Protein AF-A0A6P0TY23-F1 (afdb_monomer)

Sequence (122 aa):
CAPLYVIYRDTEAQLDKACALMCRSFGTASVIRETNIAWRLWGINNRNLADFSVDLQTTCKLMEARRKELEKLGILVVSESGIHGYQDVNVVKNAGVDAVLIGESLMKKADPGEALLKLFSE

Solvent-accessible surface area (backbone atoms only — not comparable to full-atom values): 7482 Å² total; per-residue (Å²): 134,83,87,87,82,90,83,86,56,99,43,69,74,56,38,52,55,51,52,53,48,50,29,68,77,64,76,70,65,79,87,83,87,74,83,88,75,80,74,43,64,45,78,41,66,19,47,43,87,89,78,67,50,66,42,66,61,54,50,39,55,49,30,74,75,41,43,70,62,35,55,75,65,62,39,47,32,31,42,26,58,80,57,76,42,34,69,46,47,50,55,48,45,73,44,64,43,77,45,74,54,77,55,71,64,38,72,74,41,97,51,42,68,62,50,52,52,45,40,77,47,135

Foldseek 3Di:
DDDDDDDDDPDPVVVVVVQVVVCVVRVDDDDDDDDPPPQLEAEQEQADPVPRDGDLVSLLVCLVVCVVVSVVVVHQYEYEPDQQFLVSVVSNVVSPHPYYDDDPNLVPDPHSVVSVVRNVDD

Mean predicted aligned error: 11.02 Å

Nearest PDB structures (foldseek):
  7u5y-assembly1_F  TM=8.001E-01  e=1.166E-02  Pseudomonas aeruginosa PAO1
  5csr-assembly1_A  TM=5.494E-01  e=2.967E-03  Thermoplasma acidophilum DSM 1728
  2h6r-assembly1_C  TM=4.815E-01  e=1.546E-03  Methanocaldococcus jannaschii DSM 2661
  2h6r-assembly2_E  TM=4.679E-01  e=1.357E-03  Methanocaldococcus jannaschii DSM 2661
  3inp-assembly1_A  TM=6.353E-01  e=1.965E-02  Francisella tularensis subsp. tularensis

pLDDT: mean 79.56, std 14.79, range [45.22, 96.25]

Structure (mmCIF, N/CA/C/O backbone):
data_AF-A0A6P0TY23-F1
#
_entry.id   AF-A0A6P0TY23-F1
#
loop_
_atom_site.group_PDB
_atom_site.id
_atom_site.type_symbol
_atom_site.label_atom_id
_atom_site.label_alt_id
_atom_site.label_comp_id
_atom_site.label_asym_id
_atom_site.label_entity_id
_atom_site.label_seq_id
_atom_site.pdbx_PDB_ins_code
_atom_site.Cartn_x
_atom_site.Cartn_y
_atom_site.Cartn_z
_atom_site.occupancy
_atom_site.B_iso_or_equiv
_atom_site.auth_seq_id
_atom_site.auth_comp_id
_atom_site.auth_asym_id
_atom_site.auth_atom_id
_atom_site.pdbx_PDB_model_num
ATOM 1 N N . CYS A 1 1 ? 5.540 9.529 -16.065 1.00 46.03 1 CYS A N 1
ATOM 2 C CA . CYS A 1 1 ? 4.600 9.561 -14.926 1.00 46.03 1 CYS A CA 1
ATOM 3 C C . CYS A 1 1 ? 4.792 10.852 -14.153 1.00 46.03 1 CYS A C 1
ATOM 5 O O . CYS A 1 1 ? 5.889 11.065 -13.655 1.00 46.03 1 CYS A O 1
ATOM 7 N N . ALA A 1 2 ? 3.781 11.720 -14.092 1.00 45.22 2 ALA A N 1
ATOM 8 C CA . ALA A 1 2 ? 3.833 12.890 -13.221 1.00 45.22 2 ALA A CA 1
ATOM 9 C C . ALA A 1 2 ? 3.542 12.454 -11.769 1.00 45.22 2 ALA A C 1
ATOM 11 O O . ALA A 1 2 ? 2.617 11.664 -11.568 1.00 45.22 2 ALA A O 1
ATOM 12 N N . PRO A 1 3 ? 4.321 12.903 -10.772 1.00 46.91 3 PRO A N 1
ATOM 13 C CA . PRO A 1 3 ? 4.029 12.641 -9.365 1.00 46.91 3 PRO A CA 1
ATOM 14 C C . PRO A 1 3 ? 2.699 13.292 -8.953 1.00 46.91 3 PRO A C 1
ATOM 16 O O . PRO A 1 3 ? 2.448 14.458 -9.262 1.00 46.91 3 PRO A O 1
ATOM 19 N N . LEU A 1 4 ? 1.846 12.532 -8.258 1.00 47.38 4 LEU A N 1
ATOM 20 C CA . LEU A 1 4 ? 0.604 13.033 -7.667 1.00 47.38 4 LEU A CA 1
ATOM 21 C C . LEU A 1 4 ? 0.905 13.580 -6.268 1.00 47.38 4 LEU A C 1
ATOM 23 O O . LEU A 1 4 ? 1.466 12.872 -5.435 1.00 47.38 4 LEU A O 1
ATOM 27 N N . TYR A 1 5 ? 0.520 14.828 -6.005 1.00 52.91 5 TYR A N 1
ATOM 28 C CA . TYR A 1 5 ? 0.705 15.473 -4.705 1.00 52.91 5 TYR A CA 1
ATOM 29 C C . TYR A 1 5 ? -0.644 15.775 -4.064 1.00 52.91 5 TYR A C 1
ATOM 31 O O . TYR A 1 5 ? -1.483 16.446 -4.664 1.00 52.91 5 TYR A O 1
ATOM 39 N N . VAL A 1 6 ? -0.828 15.324 -2.824 1.00 55.81 6 VAL A N 1
ATOM 40 C CA . VAL A 1 6 ? -1.994 15.665 -2.002 1.00 55.81 6 VAL A CA 1
ATOM 41 C C . VAL A 1 6 ? -1.625 16.846 -1.106 1.00 55.81 6 VAL A C 1
ATOM 43 O O . VAL A 1 6 ? -0.637 16.794 -0.376 1.00 55.81 6 VAL A O 1
ATOM 46 N N . ILE A 1 7 ? -2.399 17.931 -1.174 1.00 59.12 7 ILE A N 1
ATOM 47 C CA . ILE A 1 7 ? -2.138 19.172 -0.436 1.00 59.12 7 ILE A CA 1
ATOM 48 C C . ILE A 1 7 ? -3.367 19.503 0.407 1.00 59.12 7 ILE A C 1
ATOM 50 O O . ILE A 1 7 ? -4.433 19.771 -0.136 1.00 59.12 7 ILE A O 1
ATOM 54 N N . TYR A 1 8 ? -3.206 19.519 1.729 1.00 56.91 8 TYR A N 1
ATOM 55 C CA . TYR A 1 8 ? -4.240 19.952 2.671 1.00 56.91 8 TYR A CA 1
ATOM 56 C C . TYR A 1 8 ? -3.919 21.347 3.220 1.00 56.91 8 TYR A C 1
ATOM 58 O O . TYR A 1 8 ? -2.776 21.603 3.615 1.00 56.91 8 TYR A O 1
ATOM 66 N N . ARG A 1 9 ? -4.902 22.252 3.257 1.00 73.62 9 ARG A N 1
ATOM 67 C CA . ARG A 1 9 ? -4.794 23.590 3.862 1.00 73.62 9 ARG A CA 1
ATOM 68 C C . ARG A 1 9 ? -6.122 23.991 4.494 1.00 73.62 9 ARG A C 1
ATOM 70 O O . ARG A 1 9 ? -7.173 23.654 3.963 1.00 73.62 9 ARG A O 1
ATOM 77 N N . ASP A 1 10 ? -6.045 24.748 5.585 1.00 65.25 10 ASP A N 1
ATOM 78 C CA . ASP A 1 10 ? -7.215 25.113 6.395 1.00 65.25 10 ASP A CA 1
ATOM 79 C C . ASP A 1 10 ? -8.106 26.170 5.731 1.00 65.25 10 ASP A C 1
ATOM 81 O O . ASP A 1 10 ? -9.280 26.302 6.066 1.00 65.25 10 ASP A O 1
ATOM 85 N N . THR A 1 11 ? -7.561 26.930 4.780 1.00 76.06 11 THR A N 1
ATOM 86 C CA . THR A 1 11 ? -8.313 27.928 4.012 1.00 76.06 11 THR A CA 1
ATOM 87 C C . THR A 1 11 ? -8.075 27.766 2.518 1.00 76.06 11 THR A C 1
ATOM 89 O O . THR A 1 11 ? -6.984 27.386 2.082 1.00 76.06 11 THR A O 1
ATOM 92 N N . GLU A 1 12 ? -9.078 28.128 1.720 1.00 72.69 12 GLU A N 1
ATOM 93 C CA . GLU A 1 12 ? -8.998 28.102 0.258 1.00 72.69 12 GLU A CA 1
ATOM 94 C C . GLU A 1 12 ? -7.828 28.957 -0.254 1.00 72.69 12 GLU A C 1
ATOM 96 O O . GLU A 1 12 ? -6.993 28.484 -1.015 1.00 72.69 12 GLU A O 1
ATOM 101 N N . ALA A 1 13 ? -7.642 30.166 0.286 1.00 79.00 13 ALA A N 1
ATOM 102 C CA . ALA A 1 13 ? -6.525 31.038 -0.083 1.00 79.00 13 ALA A CA 1
ATOM 103 C C . ALA A 1 13 ? -5.136 30.399 0.143 1.00 79.00 13 ALA A C 1
ATOM 105 O O . ALA A 1 13 ? -4.196 30.629 -0.625 1.00 79.00 13 ALA A O 1
ATOM 106 N N . GLN A 1 14 ? -4.982 29.588 1.194 1.00 73.12 14 GLN A N 1
ATOM 107 C CA . GLN A 1 14 ? -3.739 28.861 1.455 1.00 73.12 14 GLN A CA 1
ATOM 108 C C . GLN A 1 14 ? -3.557 27.672 0.506 1.00 73.12 14 GLN A C 1
ATOM 110 O O . GLN A 1 14 ? -2.425 27.414 0.080 1.00 73.12 14 GLN A O 1
ATOM 115 N N . LEU A 1 15 ? -4.641 26.958 0.178 1.00 75.44 15 LEU A N 1
ATOM 116 C CA . LEU A 1 15 ? -4.627 25.861 -0.792 1.00 75.44 15 LEU A CA 1
ATOM 117 C C . LEU A 1 15 ? -4.201 26.374 -2.169 1.00 75.44 15 LEU A C 1
ATOM 119 O O . LEU A 1 15 ? -3.273 25.838 -2.770 1.00 75.44 15 LEU A O 1
ATOM 123 N N . ASP A 1 16 ? -4.785 27.485 -2.603 1.00 76.69 16 ASP A N 1
ATOM 124 C CA . ASP A 1 16 ? -4.524 28.137 -3.886 1.00 76.69 16 ASP A CA 1
ATOM 125 C C . ASP A 1 16 ? -3.062 28.520 -4.043 1.00 76.69 16 ASP A C 1
ATOM 127 O O . ASP A 1 16 ? -2.429 28.235 -5.062 1.00 76.69 16 ASP A O 1
ATOM 131 N N . LYS A 1 17 ? -2.497 29.117 -2.993 1.00 80.12 17 LYS A N 1
ATOM 132 C CA . LYS A 1 17 ? -1.090 29.506 -2.968 1.00 80.12 17 LYS A CA 1
ATOM 133 C C . LYS A 1 17 ? -0.167 28.288 -3.061 1.00 80.12 17 LYS A C 1
ATOM 135 O O . LYS A 1 17 ? 0.835 28.340 -3.773 1.00 80.12 17 LYS A O 1
ATOM 140 N N . ALA A 1 18 ? -0.503 27.197 -2.374 1.00 73.38 18 ALA A N 1
ATOM 141 C CA . ALA A 1 18 ? 0.274 25.961 -2.403 1.00 73.38 18 ALA A CA 1
ATOM 142 C C . ALA A 1 18 ? 0.186 25.257 -3.769 1.00 73.38 18 ALA A C 1
ATOM 144 O O . ALA A 1 18 ? 1.214 24.891 -4.337 1.00 73.38 18 ALA A O 1
ATOM 145 N N . CYS A 1 19 ? -1.014 25.140 -4.341 1.00 73.19 19 CYS A N 1
ATOM 146 C CA . CYS A 1 19 ? -1.231 24.595 -5.679 1.00 73.19 19 CYS A CA 1
ATOM 147 C C . CYS A 1 19 ? -0.503 25.415 -6.754 1.00 73.19 19 CYS A C 1
ATOM 149 O O . CYS A 1 19 ? 0.168 24.844 -7.613 1.00 73.19 19 CYS A O 1
ATOM 151 N N . ALA A 1 20 ? -0.569 26.749 -6.683 1.00 77.62 20 ALA A N 1
ATOM 152 C CA . ALA A 1 20 ? 0.119 27.634 -7.618 1.00 77.62 20 ALA A CA 1
ATOM 153 C C . ALA A 1 20 ? 1.647 27.513 -7.524 1.00 77.62 20 ALA A C 1
ATOM 155 O O . ALA A 1 20 ? 2.324 27.544 -8.552 1.00 77.62 20 ALA A O 1
ATOM 156 N N . LEU A 1 21 ? 2.194 27.357 -6.314 1.00 76.94 21 LEU A N 1
ATOM 157 C CA . LEU A 1 21 ? 3.622 27.112 -6.120 1.00 76.94 21 LEU A CA 1
ATOM 158 C C . LEU A 1 21 ? 4.039 25.783 -6.764 1.00 76.94 21 LEU A C 1
ATOM 160 O O . LEU A 1 21 ? 4.984 25.758 -7.544 1.00 76.94 21 LEU A O 1
ATOM 164 N N . MET A 1 22 ? 3.283 24.711 -6.520 1.00 68.75 22 MET A N 1
ATOM 165 C CA . MET A 1 22 ? 3.547 23.389 -7.098 1.00 68.75 22 MET A CA 1
ATOM 166 C C . MET A 1 22 ? 3.472 23.399 -8.629 1.00 68.75 22 MET A C 1
ATOM 168 O O . MET A 1 22 ? 4.357 22.865 -9.294 1.00 68.75 22 MET A O 1
ATOM 172 N N . CYS A 1 23 ? 2.472 24.067 -9.212 1.00 68.62 23 CYS A N 1
ATOM 173 C CA . CYS A 1 23 ? 2.369 24.203 -10.667 1.00 68.62 23 CYS A CA 1
ATOM 174 C C . CYS A 1 23 ? 3.595 24.911 -11.263 1.00 68.62 23 CYS A C 1
ATOM 176 O O . CYS A 1 23 ? 4.108 24.476 -12.290 1.00 68.62 23 CYS A O 1
ATOM 178 N N . ARG A 1 24 ? 4.105 25.963 -10.605 1.00 75.56 24 ARG A N 1
ATOM 179 C CA . ARG A 1 24 ? 5.313 26.680 -11.055 1.00 75.56 24 ARG A CA 1
ATOM 180 C C . ARG A 1 24 ? 6.584 25.854 -10.891 1.00 75.56 24 ARG A C 1
ATOM 182 O O . ARG A 1 24 ? 7.451 25.918 -11.752 1.00 75.56 24 ARG A O 1
ATOM 189 N N . SER A 1 25 ? 6.697 25.096 -9.804 1.00 70.75 25 SER A N 1
ATOM 190 C CA . SER A 1 25 ? 7.879 24.279 -9.520 1.00 70.75 25 SER A CA 1
ATOM 191 C C . SER A 1 25 ? 7.996 23.054 -10.429 1.00 70.75 25 SER A C 1
ATOM 193 O O . SER A 1 25 ? 9.112 22.631 -10.713 1.00 70.75 25 SER A O 1
ATOM 195 N N . PHE A 1 26 ? 6.872 22.496 -10.895 1.00 65.56 26 PHE A N 1
ATOM 196 C CA . PHE A 1 26 ? 6.853 21.221 -11.629 1.00 65.56 26 PHE A CA 1
ATOM 197 C C . PHE A 1 26 ? 6.293 21.309 -13.061 1.00 65.56 26 PHE A C 1
ATOM 199 O O . PHE A 1 26 ? 6.274 20.307 -13.775 1.00 65.56 26 PHE A O 1
ATOM 206 N N . GLY A 1 27 ? 5.829 22.484 -13.501 1.00 56.03 27 GLY A N 1
ATOM 207 C CA . GLY A 1 27 ? 5.480 22.813 -14.893 1.00 56.03 27 GLY A CA 1
ATOM 208 C C . GLY A 1 27 ? 4.277 22.085 -15.514 1.00 56.03 27 GLY A C 1
ATOM 209 O O . GLY A 1 27 ? 3.804 22.509 -16.562 1.00 56.03 27 GLY A O 1
ATOM 210 N N . THR A 1 28 ? 3.769 21.007 -14.904 1.00 54.78 28 THR A N 1
ATOM 211 C CA . THR A 1 28 ? 2.754 20.106 -15.500 1.00 54.78 28 THR A CA 1
ATOM 212 C C . THR A 1 28 ? 1.670 19.642 -14.521 1.00 54.78 28 THR A C 1
ATOM 214 O O . THR A 1 28 ? 0.902 18.727 -14.820 1.00 54.78 28 THR A O 1
ATOM 217 N N . ALA A 1 29 ? 1.570 20.256 -13.340 1.00 49.91 29 ALA A N 1
ATOM 218 C CA . ALA A 1 29 ? 0.566 19.856 -12.360 1.00 49.91 29 ALA A CA 1
ATOM 219 C C . ALA A 1 29 ? -0.844 20.282 -12.808 1.00 49.91 29 ALA A C 1
ATOM 221 O O . ALA A 1 29 ? -1.103 21.462 -13.037 1.00 49.91 29 ALA A O 1
ATOM 222 N N . SER A 1 30 ? -1.762 19.318 -12.901 1.00 50.97 30 SER A N 1
ATOM 223 C CA . SER A 1 30 ? -3.201 19.579 -13.018 1.00 50.97 30 SER A CA 1
ATOM 224 C C . SER A 1 30 ? -3.816 19.542 -11.623 1.00 50.97 30 SER A C 1
ATOM 226 O O . SER A 1 30 ? -3.619 18.577 -10.886 1.00 50.97 30 SER A O 1
ATOM 228 N N . VAL A 1 31 ? -4.523 20.605 -11.240 1.00 54.53 31 VAL A N 1
ATOM 229 C CA . VAL A 1 31 ? -5.149 20.725 -9.918 1.00 54.53 31 VAL A CA 1
ATOM 230 C C . VAL A 1 31 ? -6.616 20.341 -10.042 1.00 54.53 31 VAL A C 1
ATOM 232 O O . VAL A 1 31 ? -7.372 21.019 -10.730 1.00 54.53 31 VAL A O 1
ATOM 235 N N . ILE A 1 32 ? -7.016 19.277 -9.351 1.00 54.03 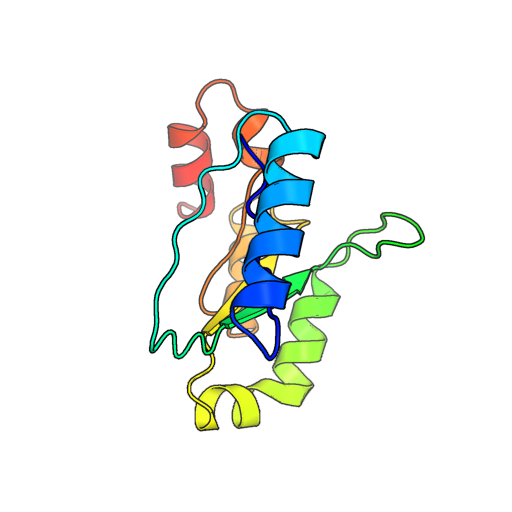32 ILE A N 1
ATOM 236 C CA . ILE A 1 32 ? -8.423 18.915 -9.172 1.00 54.03 32 ILE A CA 1
ATOM 237 C C . ILE A 1 32 ? -8.804 19.348 -7.757 1.00 54.03 32 ILE A C 1
ATOM 239 O O . ILE A 1 32 ? -8.184 18.907 -6.789 1.00 54.03 32 ILE A O 1
ATOM 243 N N . ARG A 1 33 ? -9.781 20.251 -7.639 1.00 54.00 33 ARG A N 1
ATOM 244 C CA . ARG A 1 33 ? -10.349 20.654 -6.349 1.00 54.00 33 ARG A CA 1
ATOM 245 C C . ARG A 1 33 ? -11.666 19.937 -6.183 1.00 54.00 33 ARG A C 1
ATOM 247 O O . ARG A 1 33 ? -12.568 20.180 -6.974 1.00 54.00 33 ARG A O 1
ATOM 254 N N . GLU A 1 34 ? -11.767 19.110 -5.154 1.00 51.78 34 GLU A N 1
ATOM 255 C CA . GLU A 1 34 ? -13.057 18.577 -4.750 1.00 51.78 34 GLU A CA 1
ATOM 256 C C . GLU A 1 34 ? -13.361 18.891 -3.296 1.00 51.78 34 GLU A C 1
ATOM 258 O O . GLU A 1 34 ? -12.497 18.832 -2.420 1.00 51.78 34 GLU A O 1
ATOM 263 N N . THR A 1 35 ? -14.614 19.256 -3.059 1.00 47.62 35 THR A N 1
ATOM 264 C CA . THR A 1 35 ? -15.172 19.419 -1.714 1.00 47.62 35 THR A CA 1
ATOM 265 C C . THR A 1 35 ? -15.912 18.131 -1.350 1.00 47.62 35 THR A C 1
ATOM 267 O O . THR A 1 35 ? -16.400 17.433 -2.232 1.00 47.62 35 THR A O 1
ATOM 270 N N . ASN A 1 36 ? -15.961 17.767 -0.064 1.00 46.69 36 ASN A N 1
ATOM 271 C CA . ASN A 1 36 ? -16.468 16.469 0.428 1.00 46.69 36 ASN A CA 1
ATOM 272 C C . ASN A 1 36 ? -15.631 15.234 0.080 1.00 46.69 36 ASN A C 1
ATOM 274 O O . ASN A 1 36 ? -16.160 14.121 0.037 1.00 46.69 36 ASN A O 1
ATOM 278 N N . ILE A 1 37 ? -14.317 15.378 -0.088 1.00 51.47 37 ILE A N 1
ATOM 279 C CA . ILE A 1 37 ? -13.472 14.192 -0.183 1.00 51.47 37 ILE A CA 1
ATOM 280 C C . ILE A 1 37 ? -13.189 13.616 1.203 1.00 51.47 37 ILE A C 1
ATOM 282 O O . ILE A 1 37 ? -12.221 13.963 1.877 1.00 51.47 37 ILE A O 1
ATOM 286 N N . ALA A 1 38 ? -14.062 12.705 1.630 1.00 46.91 38 ALA A N 1
ATOM 287 C CA . ALA A 1 38 ? -13.803 11.783 2.726 1.00 46.91 38 ALA A CA 1
ATOM 288 C C . ALA A 1 38 ? -12.781 10.727 2.268 1.00 46.91 38 ALA A C 1
ATOM 290 O O . ALA A 1 38 ? -13.111 9.552 2.118 1.00 46.91 38 ALA A O 1
ATOM 291 N N . TRP A 1 39 ? -11.533 11.132 2.009 1.00 58.88 39 TRP A N 1
ATOM 292 C CA . TRP A 1 39 ? -10.465 10.163 1.778 1.00 58.88 39 TRP A CA 1
ATOM 293 C C . TRP A 1 39 ? -10.118 9.507 3.105 1.00 58.88 39 TRP A C 1
ATOM 295 O O . TRP A 1 39 ? -9.333 10.013 3.904 1.00 58.88 39 TRP A O 1
ATOM 305 N N . ARG A 1 40 ? -10.717 8.350 3.337 1.00 72.94 40 ARG A N 1
ATOM 306 C CA . ARG A 1 40 ? -10.258 7.407 4.343 1.00 72.94 40 ARG A CA 1
ATOM 307 C C . ARG A 1 40 ? -9.233 6.513 3.654 1.00 72.94 40 ARG A C 1
ATOM 309 O O . ARG A 1 40 ? -9.538 5.375 3.342 1.00 72.94 40 ARG A O 1
ATOM 316 N N . LEU A 1 41 ? -8.067 7.066 3.315 1.00 80.88 41 LEU A N 1
ATOM 317 C CA . LEU A 1 41 ? -6.973 6.328 2.679 1.00 80.88 41 LEU A CA 1
ATOM 318 C C . LEU A 1 41 ? -5.696 6.495 3.496 1.00 80.88 41 LEU A C 1
ATOM 320 O O . LEU A 1 41 ? -5.326 7.617 3.839 1.00 80.88 41 LEU A O 1
ATOM 324 N N . TRP A 1 42 ? -5.010 5.391 3.777 1.00 82.50 42 TRP A N 1
ATOM 325 C CA . TRP A 1 42 ? -3.703 5.394 4.419 1.00 82.50 42 TRP A CA 1
ATOM 326 C C . TRP A 1 42 ? -2.677 4.651 3.562 1.00 82.50 42 TRP A C 1
ATOM 328 O O . TRP A 1 42 ? -2.758 3.439 3.390 1.00 82.50 42 TRP A O 1
ATOM 338 N N . GLY A 1 43 ? -1.696 5.390 3.042 1.00 88.44 43 GLY A N 1
ATOM 339 C CA . GLY A 1 43 ? -0.510 4.824 2.402 1.00 88.44 43 GLY A CA 1
ATOM 340 C C . GLY A 1 43 ? 0.556 4.427 3.425 1.00 88.44 43 GLY A C 1
ATOM 341 O O . GLY A 1 43 ? 0.972 5.246 4.250 1.00 88.44 43 GLY A O 1
ATOM 342 N N . ILE A 1 44 ? 1.015 3.179 3.361 1.00 89.12 44 ILE A N 1
ATOM 343 C CA . ILE A 1 44 ? 2.183 2.682 4.085 1.00 89.12 44 ILE A CA 1
ATOM 344 C C . ILE A 1 44 ? 3.344 2.601 3.099 1.00 89.12 44 ILE A C 1
ATOM 346 O O . ILE A 1 44 ? 3.390 1.718 2.243 1.00 89.12 44 ILE A O 1
ATOM 350 N N . ASN A 1 45 ? 4.305 3.511 3.241 1.00 93.19 45 ASN A N 1
ATOM 351 C CA . ASN A 1 45 ? 5.514 3.491 2.432 1.00 93.19 45 ASN A CA 1
ATOM 352 C C . ASN A 1 45 ? 6.571 2.594 3.084 1.00 93.19 45 ASN A C 1
ATOM 354 O O . ASN A 1 45 ? 7.114 2.928 4.134 1.00 93.19 45 ASN A O 1
ATOM 358 N N . ASN A 1 46 ? 6.883 1.467 2.444 1.00 92.81 46 ASN A N 1
ATOM 359 C CA . ASN A 1 46 ? 7.895 0.525 2.923 1.00 92.81 46 ASN A CA 1
ATOM 360 C C . ASN A 1 46 ? 9.332 1.043 2.743 1.00 92.81 46 ASN A C 1
ATOM 362 O O . ASN A 1 46 ? 10.270 0.364 3.154 1.00 92.81 46 ASN A O 1
ATOM 366 N N . ARG A 1 47 ? 9.526 2.210 2.108 1.00 91.69 47 ARG A N 1
ATOM 367 C CA . ARG A 1 47 ? 10.833 2.849 1.953 1.00 91.69 47 ARG A CA 1
ATOM 368 C C . ARG A 1 47 ? 11.106 3.812 3.101 1.00 91.69 47 ARG A C 1
ATOM 370 O O . ARG A 1 47 ? 10.409 4.814 3.261 1.00 91.69 47 ARG A O 1
ATOM 377 N N . ASN A 1 48 ? 12.190 3.577 3.826 1.00 86.44 48 ASN A N 1
ATOM 378 C CA . ASN A 1 48 ? 12.727 4.561 4.750 1.00 86.44 48 ASN A CA 1
ATOM 379 C C . ASN A 1 48 ? 13.326 5.733 3.955 1.00 86.44 48 ASN A C 1
ATOM 381 O O . ASN A 1 48 ? 14.198 5.546 3.112 1.00 86.44 48 ASN A O 1
ATOM 385 N N . LEU A 1 49 ? 12.857 6.955 4.200 1.00 89.38 49 LEU A N 1
ATOM 386 C CA . LEU A 1 49 ? 13.290 8.138 3.448 1.00 89.38 49 LEU A CA 1
ATOM 387 C C . LEU A 1 49 ? 14.657 8.687 3.888 1.00 89.38 49 LEU A C 1
ATOM 389 O O . LEU A 1 49 ? 15.215 9.525 3.185 1.00 89.38 49 LEU A O 1
ATOM 393 N N . ALA A 1 50 ? 15.192 8.241 5.029 1.00 89.25 50 ALA A N 1
ATOM 394 C CA . ALA A 1 50 ? 16.503 8.671 5.513 1.00 89.25 50 ALA A CA 1
ATOM 395 C C . ALA A 1 50 ? 17.656 7.917 4.832 1.00 89.25 50 ALA A C 1
ATOM 397 O O . ALA A 1 50 ? 18.684 8.515 4.526 1.00 89.25 50 ALA A O 1
ATOM 398 N N . ASP A 1 51 ? 17.482 6.615 4.592 1.00 91.06 51 ASP A N 1
ATOM 399 C CA . ASP A 1 51 ? 18.526 5.727 4.059 1.00 91.06 51 ASP A CA 1
ATOM 400 C C . ASP A 1 51 ? 18.115 4.979 2.778 1.00 91.06 51 ASP A C 1
ATOM 402 O O . ASP A 1 51 ? 18.912 4.236 2.208 1.00 91.06 51 ASP A O 1
ATOM 406 N N . PHE A 1 52 ? 16.888 5.196 2.297 1.00 89.31 52 PHE A N 1
ATOM 407 C CA . PHE A 1 52 ? 16.296 4.576 1.109 1.00 89.31 52 PHE A CA 1
ATOM 408 C C . PHE A 1 52 ? 16.158 3.049 1.156 1.00 89.31 52 PHE A C 1
ATOM 410 O O . PHE A 1 52 ? 15.782 2.460 0.133 1.00 89.31 52 PHE A O 1
ATOM 417 N N . SER A 1 53 ? 16.392 2.419 2.314 1.00 92.25 53 SER A N 1
ATOM 418 C CA . SER A 1 53 ? 16.122 0.996 2.532 1.00 92.25 53 SER A CA 1
ATOM 419 C C . SER A 1 53 ? 14.633 0.694 2.363 1.00 92.25 53 SER A C 1
ATOM 421 O O . SER A 1 53 ? 13.781 1.559 2.576 1.00 92.25 53 SER A O 1
ATOM 423 N N . VAL A 1 54 ? 14.313 -0.525 1.925 1.00 93.25 54 VAL A N 1
ATOM 424 C CA . VAL A 1 54 ? 12.937 -0.960 1.667 1.00 93.25 54 VAL A CA 1
ATOM 425 C C . VAL A 1 54 ? 12.664 -2.251 2.429 1.00 93.25 54 VAL A C 1
ATOM 427 O O . VAL A 1 54 ? 13.403 -3.219 2.265 1.00 93.25 54 VAL A O 1
ATOM 430 N N . ASP A 1 55 ? 11.601 -2.265 3.234 1.00 94.25 55 ASP A N 1
ATOM 431 C CA . ASP A 1 55 ? 11.197 -3.421 4.041 1.00 94.25 55 ASP A CA 1
ATOM 432 C C . ASP A 1 55 ? 9.666 -3.579 4.077 1.00 94.25 55 ASP A C 1
ATOM 434 O O . ASP A 1 55 ? 8.965 -2.810 4.744 1.00 94.25 55 ASP A O 1
ATOM 438 N N . LEU A 1 56 ? 9.145 -4.612 3.397 1.00 95.31 56 LEU A N 1
ATOM 439 C CA . LEU A 1 56 ? 7.713 -4.960 3.384 1.00 95.31 56 LEU A CA 1
ATOM 440 C C . LEU A 1 56 ? 7.170 -5.346 4.772 1.00 95.31 56 LEU A C 1
ATOM 442 O O . LEU A 1 56 ? 5.957 -5.285 5.000 1.00 95.31 56 LEU A O 1
ATOM 446 N N . GLN A 1 57 ? 8.034 -5.700 5.733 1.00 95.50 57 GLN A N 1
ATOM 447 C CA . GLN A 1 57 ? 7.605 -5.937 7.114 1.00 95.50 57 GLN A CA 1
ATOM 448 C C . GLN A 1 57 ? 7.075 -4.671 7.785 1.00 95.50 57 GLN A C 1
ATOM 450 O O . GLN A 1 57 ? 6.320 -4.777 8.750 1.00 95.50 57 GLN A O 1
ATOM 455 N N . THR A 1 58 ? 7.399 -3.485 7.265 1.00 92.62 58 THR A N 1
ATOM 456 C CA . THR A 1 58 ? 6.793 -2.221 7.705 1.00 92.62 58 THR A CA 1
ATOM 457 C C . THR A 1 58 ? 5.272 -2.278 7.576 1.00 92.62 58 THR A C 1
ATOM 459 O O . THR A 1 58 ? 4.560 -2.025 8.548 1.00 92.62 58 THR A O 1
ATOM 462 N N . THR A 1 59 ? 4.769 -2.697 6.409 1.00 92.12 59 THR A N 1
ATOM 463 C CA . THR A 1 59 ? 3.332 -2.914 6.186 1.00 92.12 59 THR A CA 1
ATOM 464 C C . THR A 1 59 ? 2.772 -3.971 7.130 1.00 92.12 59 THR A C 1
ATOM 466 O O . THR A 1 59 ? 1.762 -3.724 7.786 1.00 92.12 59 THR A O 1
ATOM 469 N N . CYS A 1 60 ? 3.440 -5.120 7.251 1.00 94.31 60 CYS A N 1
ATOM 470 C CA . CYS A 1 60 ? 2.949 -6.230 8.069 1.00 94.31 60 CYS A CA 1
ATOM 471 C C . CYS A 1 60 ? 2.767 -5.823 9.542 1.00 94.31 60 CYS A C 1
ATOM 473 O O . CYS A 1 60 ? 1.689 -6.007 10.104 1.00 94.31 60 CYS A O 1
ATOM 475 N N . LYS A 1 61 ? 3.785 -5.189 10.137 1.00 93.50 61 LYS A N 1
ATOM 476 C CA . LYS A 1 61 ? 3.775 -4.747 11.541 1.00 93.50 61 LYS A CA 1
ATOM 477 C C . LYS A 1 61 ? 2.721 -3.672 11.810 1.00 93.50 61 LYS A C 1
ATOM 479 O O . LYS A 1 61 ? 2.065 -3.692 12.849 1.00 93.50 61 LYS A O 1
ATOM 484 N N . LEU A 1 62 ? 2.553 -2.718 10.890 1.00 90.75 62 LEU A N 1
ATOM 485 C CA . LEU A 1 62 ? 1.551 -1.659 11.040 1.00 90.75 62 LEU A CA 1
ATOM 486 C C . LEU A 1 62 ? 0.129 -2.211 10.955 1.00 90.75 62 LEU A C 1
ATOM 488 O O . LEU A 1 62 ? -0.716 -1.831 11.767 1.0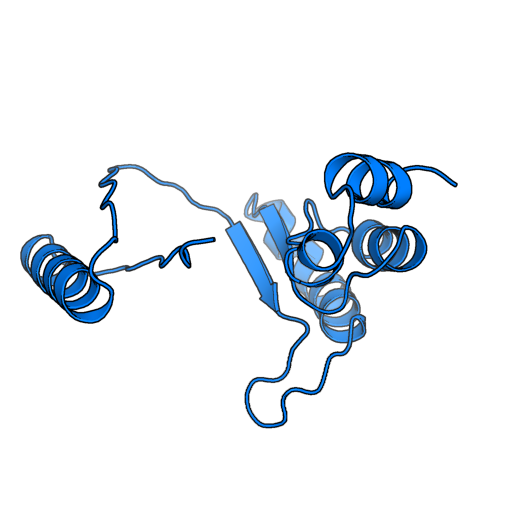0 90.75 62 LEU A O 1
ATOM 492 N N . MET A 1 63 ? -0.121 -3.130 10.021 1.00 94.19 63 MET A N 1
ATOM 493 C CA . MET A 1 63 ? -1.425 -3.773 9.901 1.00 94.19 63 MET A CA 1
ATOM 494 C C . MET A 1 63 ? -1.736 -4.641 11.117 1.00 94.19 63 MET A C 1
ATOM 496 O O . MET A 1 63 ? -2.821 -4.519 11.677 1.00 94.19 63 MET A O 1
ATOM 500 N N . GLU A 1 64 ? -0.783 -5.432 11.606 1.00 93.50 64 GLU A N 1
ATOM 501 C CA . GLU A 1 64 ? -0.961 -6.198 12.844 1.00 93.50 64 GLU A CA 1
ATOM 502 C C . GLU A 1 64 ? -1.369 -5.299 14.026 1.00 93.50 64 GLU A C 1
ATOM 504 O O . GLU A 1 64 ? -2.280 -5.635 14.784 1.00 93.50 64 GLU A O 1
ATOM 509 N N . ALA A 1 65 ? -0.753 -4.118 14.146 1.00 89.19 65 ALA A N 1
ATOM 510 C CA . ALA A 1 65 ? -0.989 -3.204 15.257 1.00 89.19 65 ALA A CA 1
ATOM 511 C C . ALA A 1 65 ? -2.258 -2.342 15.136 1.00 89.19 65 ALA A C 1
ATOM 513 O O . ALA A 1 65 ? -2.772 -1.904 16.163 1.00 89.19 65 ALA A O 1
ATOM 514 N N . ARG A 1 66 ? -2.718 -2.015 13.917 1.00 88.56 66 ARG A N 1
ATOM 515 C CA . ARG A 1 66 ? -3.723 -0.950 13.690 1.00 88.56 66 ARG A CA 1
ATOM 516 C C . ARG A 1 66 ? -4.936 -1.364 12.871 1.00 88.56 66 ARG A C 1
ATOM 518 O O . ARG A 1 66 ? -5.875 -0.580 12.750 1.00 88.56 66 ARG A O 1
ATOM 525 N N . ARG A 1 67 ? -4.942 -2.563 12.287 1.00 89.62 67 ARG A N 1
ATOM 526 C CA . ARG A 1 67 ? -5.978 -2.983 11.334 1.00 89.62 67 ARG A CA 1
ATOM 527 C C . ARG A 1 67 ? -7.398 -2.795 11.863 1.00 89.62 67 ARG A C 1
ATOM 529 O O . ARG A 1 67 ? -8.232 -2.253 11.150 1.00 89.62 67 ARG A O 1
ATOM 536 N N . LYS A 1 68 ? -7.668 -3.173 13.115 1.00 89.50 68 LYS A N 1
ATOM 537 C CA . LYS A 1 68 ? -9.016 -3.073 13.701 1.00 89.50 68 LYS A CA 1
ATOM 538 C C . LYS A 1 68 ? -9.514 -1.630 13.771 1.00 89.50 68 LYS A C 1
ATOM 540 O O . LYS A 1 68 ? -10.682 -1.365 13.491 1.00 89.50 68 LYS A O 1
ATOM 545 N N . GLU A 1 69 ? -8.653 -0.690 14.155 1.00 84.25 69 GLU A N 1
ATOM 546 C CA . GLU A 1 69 ? -8.995 0.730 14.184 1.00 84.25 69 GLU A CA 1
ATOM 547 C C . GLU A 1 69 ? -9.235 1.278 12.778 1.00 84.25 69 GLU A C 1
ATOM 549 O O . GLU A 1 69 ? -10.194 2.022 12.575 1.00 84.25 69 GLU A O 1
ATOM 554 N N . LEU A 1 70 ? -8.406 0.881 11.810 1.00 80.00 70 LEU A N 1
ATOM 555 C CA . LEU A 1 70 ? -8.544 1.297 10.413 1.00 80.00 70 LEU A CA 1
ATOM 556 C C . LEU A 1 70 ? -9.832 0.780 9.783 1.00 80.00 70 LEU A C 1
ATOM 558 O O . LEU A 1 70 ? -10.564 1.562 9.184 1.00 80.00 70 LEU A O 1
ATOM 562 N N . GLU A 1 71 ? -10.162 -0.491 10.002 1.00 86.12 71 GLU A N 1
ATOM 563 C CA . GLU A 1 71 ? -11.411 -1.101 9.543 1.00 86.12 71 GLU A CA 1
ATOM 564 C C . GLU A 1 71 ? -12.629 -0.418 10.180 1.00 86.12 71 GLU A C 1
ATOM 566 O O . GLU A 1 71 ? -13.574 -0.053 9.480 1.00 86.12 71 GLU A O 1
ATOM 571 N N . LYS A 1 72 ? -12.600 -0.150 11.496 1.00 82.62 72 LYS A N 1
ATOM 572 C CA . LYS A 1 72 ? -13.676 0.579 12.194 1.00 82.62 72 LYS A CA 1
ATOM 573 C C . LYS A 1 72 ? -13.873 1.990 11.636 1.00 82.62 72 LYS A C 1
ATOM 575 O O . LYS A 1 72 ? -14.996 2.495 11.584 1.00 82.62 72 LYS A O 1
ATOM 580 N N . LEU A 1 73 ? -12.781 2.632 11.237 1.00 80.31 73 LEU A N 1
ATOM 581 C CA . LEU A 1 73 ? -12.791 3.934 10.588 1.00 80.31 73 LEU A CA 1
ATOM 582 C C . LEU A 1 73 ? -13.027 3.838 9.080 1.00 80.31 73 LEU A C 1
ATOM 584 O O . LEU A 1 73 ? -13.032 4.881 8.442 1.00 80.31 73 LEU A O 1
ATOM 588 N N . GLY A 1 74 ? -13.246 2.654 8.499 1.00 80.94 74 GLY A N 1
ATOM 589 C CA . GLY A 1 74 ? -13.439 2.461 7.060 1.00 80.94 74 GLY A CA 1
ATOM 590 C C . GLY A 1 74 ? -12.306 3.047 6.215 1.00 80.94 74 GLY A C 1
ATOM 591 O O . GLY A 1 74 ? -12.587 3.693 5.207 1.00 80.94 74 GLY A O 1
ATOM 592 N N . ILE A 1 75 ? -11.060 2.915 6.680 1.00 79.62 75 ILE A N 1
ATOM 593 C CA . ILE A 1 75 ? -9.858 3.399 5.997 1.00 79.62 75 ILE A CA 1
ATOM 594 C C . ILE A 1 75 ? -9.335 2.325 5.052 1.00 79.62 75 ILE A C 1
ATOM 596 O O . ILE A 1 75 ? -8.982 1.239 5.494 1.00 79.62 75 ILE A O 1
ATOM 600 N N . LEU A 1 76 ? -9.243 2.678 3.772 1.00 84.94 76 LEU A N 1
ATOM 601 C CA . LEU A 1 76 ? -8.563 1.926 2.731 1.00 84.94 76 LEU A CA 1
ATOM 602 C C . LEU A 1 76 ? -7.052 2.037 2.928 1.00 84.94 76 LEU A C 1
ATOM 604 O O . LEU A 1 76 ? -6.501 3.139 2.965 1.00 84.94 76 LEU A O 1
ATOM 608 N N . VAL A 1 77 ? -6.364 0.911 3.022 1.00 87.06 77 VAL A N 1
ATOM 609 C CA . VAL A 1 77 ? -4.918 0.863 3.221 1.00 87.06 77 VAL A CA 1
ATOM 610 C C . VAL A 1 77 ? -4.208 0.488 1.927 1.00 87.06 77 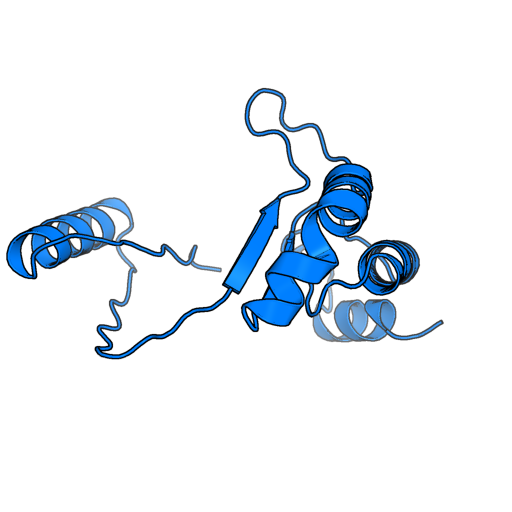VAL A C 1
ATOM 612 O O . VAL A 1 77 ? -4.541 -0.503 1.278 1.00 87.06 77 VAL A O 1
ATOM 615 N N . VAL A 1 78 ? -3.193 1.272 1.569 1.00 90.62 78 VAL A N 1
ATOM 616 C CA . VAL A 1 78 ? -2.353 1.057 0.386 1.00 90.62 78 VAL A CA 1
ATOM 617 C C . VAL A 1 78 ? -0.927 0.750 0.830 1.00 90.62 78 VAL A C 1
ATOM 619 O O . VAL A 1 78 ? -0.341 1.532 1.571 1.00 90.62 78 VAL A O 1
ATOM 622 N N . SER A 1 79 ? -0.341 -0.357 0.372 1.00 92.50 79 SER A N 1
ATOM 623 C CA . SER A 1 79 ? 1.096 -0.618 0.555 1.00 92.50 79 SER A CA 1
ATOM 624 C C . SER A 1 79 ? 1.900 -0.088 -0.634 1.00 92.50 79 SER A C 1
ATOM 626 O O . SER A 1 79 ? 1.542 -0.324 -1.791 1.00 92.50 79 SER A O 1
ATOM 628 N N . GLU A 1 80 ? 2.992 0.621 -0.361 1.00 93.62 80 GLU A N 1
ATOM 629 C CA . GLU A 1 80 ? 3.823 1.278 -1.370 1.00 93.62 80 GLU A CA 1
ATOM 630 C C . GLU A 1 80 ? 5.297 0.883 -1.230 1.00 93.62 80 GLU A C 1
ATOM 632 O O . GLU A 1 80 ? 5.796 0.682 -0.123 1.00 93.62 80 GLU A O 1
ATOM 637 N N . SER A 1 81 ? 6.025 0.882 -2.351 1.00 91.44 81 SER A N 1
ATOM 638 C CA . SER A 1 81 ? 7.450 0.516 -2.448 1.00 91.44 81 SER A CA 1
ATOM 639 C C . SER A 1 81 ? 7.755 -0.957 -2.127 1.00 91.44 81 SER A C 1
ATOM 641 O O . SER A 1 81 ? 7.139 -1.574 -1.266 1.00 91.44 81 SER A O 1
ATOM 643 N N . GLY A 1 82 ? 8.755 -1.526 -2.813 1.00 90.25 82 GLY A N 1
ATOM 644 C CA . GLY A 1 82 ? 9.255 -2.882 -2.529 1.00 90.25 82 GLY A CA 1
ATOM 645 C C . GLY A 1 82 ? 8.427 -4.032 -3.096 1.00 90.25 82 GLY A C 1
ATOM 646 O O . GLY A 1 82 ? 8.672 -5.175 -2.736 1.00 90.25 82 GLY A O 1
ATOM 647 N N . ILE A 1 83 ? 7.458 -3.742 -3.968 1.00 91.88 83 ILE A N 1
ATOM 648 C CA . ILE A 1 83 ? 6.588 -4.746 -4.586 1.00 91.88 83 ILE A CA 1
ATOM 649 C C . ILE A 1 83 ? 7.071 -5.009 -6.016 1.00 91.88 83 ILE A C 1
ATOM 651 O O . ILE A 1 83 ? 6.989 -4.143 -6.899 1.00 91.88 83 ILE A O 1
ATOM 655 N N . HIS A 1 84 ? 7.606 -6.205 -6.242 1.00 91.19 84 HIS A N 1
ATOM 656 C CA . HIS A 1 84 ? 8.271 -6.593 -7.484 1.00 91.19 84 HIS A CA 1
ATOM 657 C C . HIS A 1 84 ? 7.604 -7.778 -8.184 1.00 91.19 84 HIS A C 1
ATOM 659 O O . HIS A 1 84 ? 7.770 -7.923 -9.398 1.00 91.19 84 HIS A O 1
ATOM 665 N N . GLY A 1 85 ? 6.856 -8.602 -7.451 1.00 89.69 85 GLY A N 1
ATOM 666 C CA . GLY A 1 85 ? 6.227 -9.809 -7.979 1.00 89.69 85 GLY A CA 1
ATOM 667 C C . GLY A 1 85 ? 4.981 -10.246 -7.211 1.00 89.69 85 GLY A C 1
ATOM 668 O O . GLY A 1 85 ? 4.625 -9.668 -6.184 1.00 89.69 85 GLY A O 1
ATOM 669 N N . TYR A 1 86 ? 4.356 -11.322 -7.696 1.00 91.31 86 TYR A N 1
ATOM 670 C CA . TYR A 1 86 ? 3.202 -11.971 -7.064 1.00 91.31 86 TYR A CA 1
ATOM 671 C C . TYR A 1 86 ? 3.431 -12.302 -5.581 1.00 91.31 86 TYR A C 1
ATOM 673 O O . TYR A 1 86 ? 2.554 -12.082 -4.749 1.00 91.31 86 TYR A O 1
ATOM 681 N N . GLN A 1 87 ? 4.630 -12.774 -5.226 1.00 94.44 87 GLN A N 1
ATOM 682 C CA . GLN A 1 87 ? 4.969 -13.119 -3.841 1.00 94.44 87 GLN A CA 1
ATOM 683 C C . GLN A 1 87 ? 4.872 -11.908 -2.902 1.00 94.44 87 GLN A C 1
ATOM 685 O O . GLN A 1 87 ? 4.266 -12.013 -1.837 1.00 94.44 87 GLN A O 1
ATOM 690 N N . ASP A 1 88 ? 5.388 -10.750 -3.319 1.00 94.75 88 ASP A N 1
ATOM 691 C CA . ASP A 1 88 ? 5.333 -9.512 -2.534 1.00 94.75 88 ASP A CA 1
ATOM 692 C C . ASP A 1 88 ? 3.892 -9.020 -2.369 1.00 94.75 88 ASP A C 1
ATOM 694 O O . ASP A 1 88 ? 3.482 -8.627 -1.275 1.00 94.75 88 ASP A O 1
ATOM 698 N N . VAL A 1 89 ? 3.102 -9.093 -3.449 1.00 93.25 89 VAL A N 1
ATOM 699 C CA . VAL A 1 89 ? 1.665 -8.779 -3.424 1.00 93.25 89 VAL A CA 1
ATOM 700 C C . VAL A 1 89 ? 0.949 -9.681 -2.423 1.00 93.25 89 VAL A C 1
ATOM 702 O O . VAL A 1 89 ? 0.149 -9.197 -1.624 1.00 93.25 89 VAL A O 1
ATOM 705 N N . ASN A 1 90 ? 1.258 -10.979 -2.416 1.00 94.25 90 ASN A N 1
ATOM 706 C CA . ASN A 1 90 ? 0.632 -11.924 -1.501 1.00 94.25 90 ASN A CA 1
ATOM 707 C C . ASN A 1 90 ? 1.003 -11.643 -0.035 1.00 94.25 90 ASN A C 1
ATOM 709 O O . ASN A 1 90 ? 0.144 -11.742 0.838 1.00 94.25 90 ASN A O 1
ATOM 713 N N . VAL A 1 91 ? 2.246 -11.232 0.249 1.00 96.25 91 VAL A N 1
ATOM 714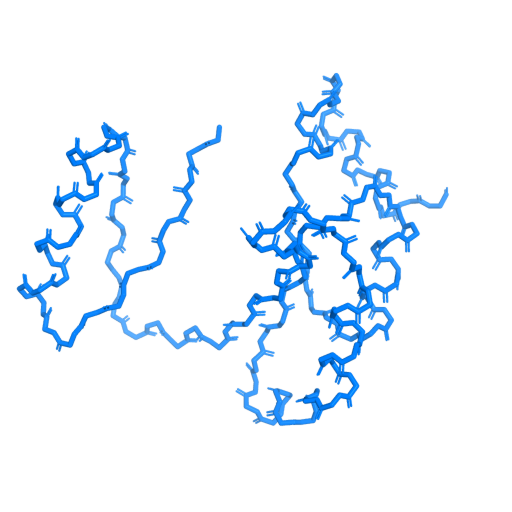 C CA . VAL A 1 91 ? 2.678 -10.835 1.603 1.00 96.25 91 VAL A CA 1
ATOM 715 C C . VAL A 1 91 ? 1.816 -9.694 2.142 1.00 96.25 91 VAL A C 1
ATOM 717 O O . VAL A 1 91 ? 1.217 -9.824 3.210 1.00 96.25 91 VAL A O 1
ATOM 720 N N . VAL A 1 92 ? 1.704 -8.590 1.401 1.00 94.88 92 VAL A N 1
ATOM 721 C CA . VAL A 1 92 ? 0.962 -7.411 1.878 1.00 94.88 92 VAL A CA 1
ATOM 722 C C . VAL A 1 92 ? -0.550 -7.642 1.866 1.00 94.88 92 VAL A C 1
ATOM 724 O O . VAL A 1 92 ? -1.245 -7.204 2.783 1.00 94.88 92 VAL A O 1
ATOM 727 N N . LYS A 1 93 ? -1.063 -8.414 0.899 1.00 94.25 93 LYS A N 1
ATOM 728 C CA . LYS A 1 93 ? -2.464 -8.857 0.871 1.00 94.25 93 LYS A CA 1
ATOM 729 C C . LYS A 1 93 ? -2.815 -9.670 2.116 1.00 94.25 93 LYS A C 1
ATOM 731 O O . LYS A 1 93 ? -3.839 -9.411 2.741 1.00 94.25 93 LYS A O 1
ATOM 736 N N . ASN A 1 94 ? -1.955 -10.606 2.519 1.00 95.88 94 ASN A N 1
ATOM 737 C CA . ASN A 1 94 ? -2.165 -11.409 3.727 1.00 95.88 94 ASN A CA 1
ATOM 738 C C . ASN A 1 94 ? -2.066 -10.575 5.013 1.00 95.88 94 ASN A C 1
ATOM 740 O O . ASN A 1 94 ? -2.736 -10.895 5.995 1.00 95.88 94 ASN A O 1
ATOM 744 N N . ALA A 1 95 ? -1.311 -9.471 5.002 1.00 94.94 95 ALA A N 1
ATOM 745 C CA . ALA A 1 95 ? -1.330 -8.488 6.087 1.00 94.94 95 ALA A CA 1
ATOM 746 C C . ALA A 1 95 ? -2.667 -7.718 6.181 1.00 94.94 95 ALA A C 1
ATOM 748 O O . ALA A 1 95 ? -2.971 -7.135 7.221 1.00 94.94 95 ALA A O 1
ATOM 749 N N . GLY A 1 96 ? -3.501 -7.764 5.138 1.00 93.88 96 GLY A N 1
ATOM 750 C CA . GLY A 1 96 ? -4.840 -7.177 5.116 1.00 93.88 96 GLY A CA 1
ATOM 751 C C . GLY A 1 96 ? -4.918 -5.794 4.479 1.00 93.88 96 GLY A C 1
ATOM 752 O O . GLY A 1 96 ? -5.845 -5.060 4.801 1.00 93.88 96 GLY A O 1
ATOM 753 N N . VAL A 1 97 ? -3.953 -5.413 3.634 1.00 90.69 97 VAL A N 1
ATOM 754 C CA . VAL A 1 97 ? -4.066 -4.171 2.851 1.00 90.69 97 VAL A CA 1
ATOM 755 C C . VAL A 1 97 ? -5.097 -4.323 1.733 1.00 90.69 97 VAL A C 1
ATOM 757 O O . VAL A 1 97 ? -5.277 -5.415 1.190 1.00 90.69 97 VAL A O 1
ATOM 760 N N . ASP A 1 98 ? -5.729 -3.218 1.351 1.00 90.38 98 ASP 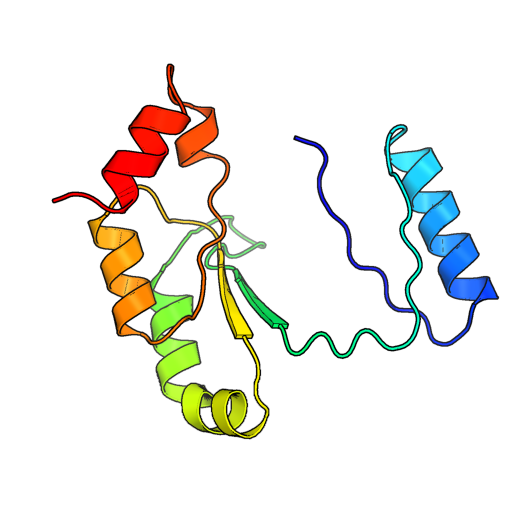A N 1
ATOM 761 C CA . ASP A 1 98 ? -6.764 -3.191 0.314 1.00 90.38 98 ASP A CA 1
ATOM 762 C C . ASP A 1 98 ? -6.181 -3.014 -1.091 1.00 90.38 98 ASP A C 1
ATOM 764 O O . ASP A 1 98 ? -6.757 -3.472 -2.079 1.00 90.38 98 ASP A O 1
ATOM 768 N N . ALA A 1 99 ? -5.038 -2.331 -1.194 1.00 88.69 99 ALA A N 1
ATOM 769 C CA . ALA A 1 99 ? -4.405 -2.026 -2.468 1.00 88.69 99 ALA A CA 1
ATOM 770 C C . ALA A 1 99 ? -2.876 -1.945 -2.376 1.00 88.69 99 ALA A C 1
ATOM 772 O O . ALA A 1 99 ? -2.277 -1.843 -1.304 1.00 88.69 99 ALA A O 1
ATOM 773 N N . VAL A 1 100 ? -2.245 -1.956 -3.549 1.00 89.19 100 VAL A N 1
ATOM 774 C CA . VAL A 1 100 ? -0.801 -1.790 -3.726 1.00 89.19 100 VAL A CA 1
ATOM 775 C C . VAL A 1 100 ? -0.518 -0.692 -4.745 1.00 89.19 100 VAL A C 1
ATOM 777 O O . VAL A 1 100 ? -1.197 -0.600 -5.768 1.00 89.19 100 VAL A O 1
ATOM 780 N N . LEU A 1 101 ? 0.499 0.129 -4.484 1.00 88.81 101 LEU A N 1
ATOM 781 C CA . LEU A 1 101 ? 0.987 1.140 -5.421 1.00 88.81 101 LEU A CA 1
ATOM 782 C C . LEU A 1 101 ? 2.339 0.707 -5.993 1.00 88.81 101 LEU A C 1
ATOM 784 O O . LEU A 1 101 ? 3.347 0.642 -5.286 1.00 88.81 101 LEU A O 1
ATOM 788 N N . ILE A 1 102 ? 2.358 0.425 -7.295 1.00 85.75 102 ILE A N 1
ATOM 789 C CA . ILE A 1 102 ? 3.510 -0.159 -7.983 1.00 85.75 102 ILE A CA 1
ATOM 790 C C . ILE A 1 102 ? 3.876 0.719 -9.177 1.00 85.75 102 ILE A C 1
ATOM 792 O O . ILE A 1 102 ? 3.073 0.923 -10.082 1.00 85.75 102 ILE A O 1
ATOM 796 N N . GLY A 1 103 ? 5.101 1.243 -9.176 1.00 83.19 103 GLY A N 1
ATOM 797 C CA . GLY A 1 103 ? 5.608 2.105 -10.245 1.00 83.19 103 GLY A CA 1
ATOM 798 C C . GLY A 1 103 ? 6.862 1.533 -10.888 1.00 83.19 103 GLY A C 1
ATOM 799 O O . GLY A 1 103 ? 6.821 0.966 -11.975 1.00 83.19 103 GLY A O 1
ATOM 800 N N . GLU A 1 104 ? 7.995 1.681 -10.203 1.00 82.19 104 GLU A N 1
ATOM 801 C CA . GLU A 1 104 ? 9.328 1.403 -10.749 1.00 82.19 104 GLU A CA 1
ATOM 802 C C . GLU A 1 104 ? 9.481 -0.010 -11.342 1.00 82.19 104 GLU A C 1
ATOM 804 O O . GLU A 1 104 ? 10.056 -0.161 -12.420 1.00 82.19 104 GLU A O 1
ATOM 809 N N . SER A 1 105 ? 8.955 -1.043 -10.677 1.00 82.50 105 SER A N 1
ATOM 810 C CA . SER A 1 105 ? 9.071 -2.436 -11.133 1.00 82.50 105 SER A CA 1
ATOM 811 C C . SER A 1 105 ? 8.310 -2.710 -12.433 1.00 82.50 105 SER A C 1
ATOM 813 O O . SER A 1 105 ? 8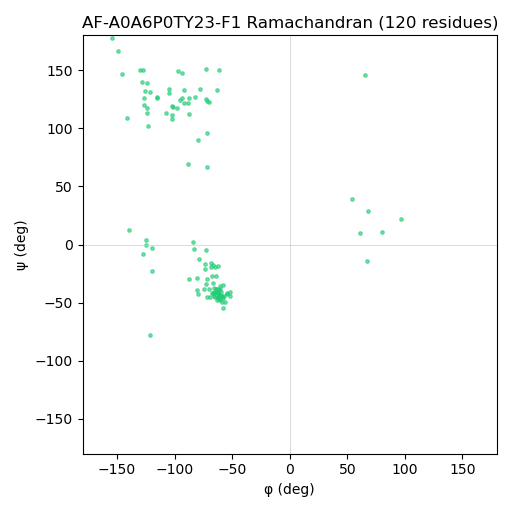.797 -3.496 -13.245 1.00 82.50 105 SER A O 1
ATOM 815 N N . LEU A 1 106 ? 7.180 -2.031 -12.662 1.00 81.19 106 LEU A N 1
ATOM 816 C CA . LEU A 1 106 ? 6.402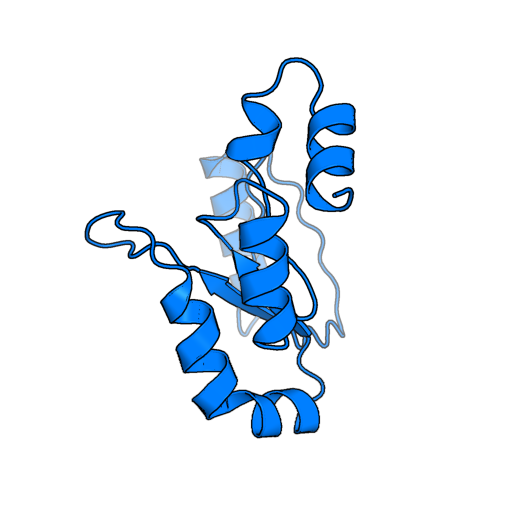 -2.114 -13.902 1.00 81.19 106 LEU A CA 1
ATOM 817 C C . LEU A 1 106 ? 7.014 -1.253 -15.011 1.00 81.19 106 LEU A C 1
ATOM 819 O O . LEU A 1 106 ? 7.138 -1.705 -16.144 1.00 81.19 106 LEU A O 1
ATOM 823 N N . MET A 1 107 ? 7.458 -0.035 -14.685 1.00 83.25 107 MET A N 1
ATOM 824 C CA . MET A 1 107 ? 7.997 0.915 -15.671 1.00 83.25 107 MET A CA 1
ATOM 825 C C . MET A 1 107 ? 9.336 0.478 -16.282 1.00 83.25 107 MET A C 1
ATOM 827 O O . MET A 1 107 ? 9.709 0.961 -17.346 1.00 83.25 107 MET A O 1
ATOM 831 N N . LYS A 1 108 ? 10.068 -0.432 -15.630 1.00 85.12 108 LYS A N 1
ATOM 832 C CA . LYS A 1 108 ? 11.318 -1.009 -16.155 1.00 85.12 108 LYS A CA 1
ATOM 833 C C . LYS A 1 108 ? 11.101 -2.174 -17.130 1.00 85.12 108 LYS A C 1
ATOM 835 O O . LYS A 1 108 ? 12.080 -2.721 -17.636 1.00 85.12 108 LYS A O 1
ATOM 840 N N . LYS A 1 109 ? 9.860 -2.614 -17.352 1.00 83.81 109 LYS A N 1
ATOM 841 C CA . LYS A 1 109 ? 9.546 -3.760 -18.217 1.00 83.81 109 LYS A CA 1
ATOM 842 C C . LYS A 1 109 ? 9.240 -3.290 -19.634 1.00 83.81 109 LYS A C 1
ATOM 844 O O . LYS A 1 109 ? 8.691 -2.211 -19.825 1.00 83.81 109 LYS A O 1
ATOM 849 N N . ALA A 1 110 ? 9.594 -4.121 -20.615 1.00 89.31 110 ALA A N 1
ATOM 850 C CA . ALA A 1 110 ? 9.314 -3.850 -22.025 1.00 89.31 110 ALA A CA 1
ATOM 851 C C . ALA A 1 110 ? 7.803 -3.756 -22.300 1.00 89.31 110 ALA A C 1
ATOM 853 O O . ALA A 1 110 ? 7.376 -2.877 -23.040 1.00 89.31 110 ALA A O 1
ATOM 854 N N . ASP A 1 111 ? 7.013 -4.615 -21.648 1.00 89.00 111 ASP A N 1
ATOM 855 C CA . ASP A 1 111 ? 5.552 -4.559 -21.637 1.00 89.00 111 ASP A CA 1
ATOM 856 C C . ASP A 1 111 ? 5.045 -4.456 -20.182 1.00 89.00 111 ASP A C 1
ATOM 858 O O . ASP A 1 111 ? 5.037 -5.449 -19.442 1.00 89.00 111 ASP A O 1
ATOM 862 N N . PRO A 1 112 ? 4.653 -3.252 -19.725 1.00 80.50 112 PRO A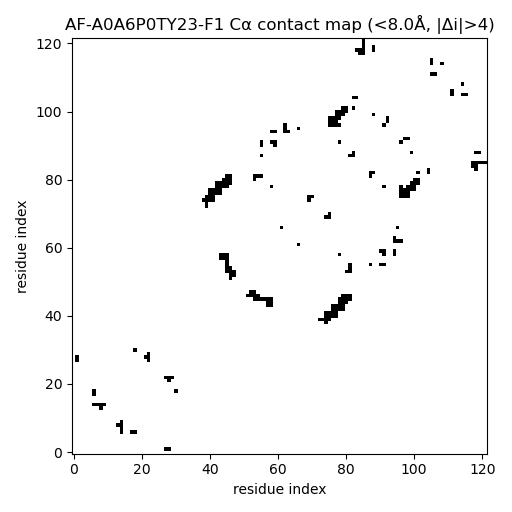 N 1
ATOM 863 C CA . PRO A 1 112 ? 4.089 -3.055 -18.392 1.00 80.50 112 PRO A CA 1
ATOM 864 C C . PRO A 1 112 ? 2.755 -3.780 -18.164 1.00 80.50 112 PRO A C 1
ATOM 866 O O . PRO A 1 112 ? 2.449 -4.114 -17.021 1.00 80.50 112 PRO A O 1
ATOM 869 N N . GLY A 1 113 ? 1.965 -4.028 -19.215 1.00 83.94 113 GLY A N 1
ATOM 870 C CA . GLY A 1 113 ? 0.692 -4.743 -19.120 1.00 83.94 113 GLY A CA 1
ATOM 871 C C . GLY A 1 113 ? 0.904 -6.229 -18.844 1.00 83.94 113 GLY A C 1
ATOM 872 O O . GLY A 1 113 ? 0.296 -6.782 -17.930 1.00 83.94 113 GLY A O 1
ATOM 873 N N . GLU A 1 114 ? 1.838 -6.860 -19.555 1.00 86.31 114 GLU A N 1
ATOM 874 C CA . GLU A 1 114 ? 2.240 -8.245 -19.276 1.00 86.31 114 GLU A CA 1
ATOM 875 C C . GLU A 1 114 ? 2.841 -8.377 -17.866 1.00 86.31 114 GLU A C 1
ATOM 877 O O . GLU A 1 114 ? 2.533 -9.310 -17.121 1.00 86.31 114 GLU A O 1
ATOM 882 N N . ALA A 1 115 ? 3.679 -7.417 -17.465 1.00 82.38 115 ALA A N 1
ATOM 883 C CA . ALA A 1 115 ? 4.255 -7.385 -16.126 1.00 82.38 115 ALA A CA 1
ATOM 884 C C . ALA A 1 115 ? 3.193 -7.230 -15.028 1.00 82.38 115 ALA A C 1
ATOM 886 O O . ALA A 1 115 ? 3.305 -7.876 -13.989 1.00 82.38 115 ALA A O 1
ATOM 887 N N . LEU A 1 116 ? 2.159 -6.420 -15.269 1.00 82.25 116 LEU A N 1
ATOM 888 C CA . LEU A 1 116 ? 1.022 -6.267 -14.367 1.00 82.25 116 LEU A CA 1
ATOM 889 C C . LEU A 1 116 ? 0.262 -7.586 -14.199 1.00 82.25 116 LEU A C 1
ATOM 891 O O . LEU A 1 116 ? -0.038 -7.967 -13.073 1.00 82.25 116 LEU A O 1
ATOM 895 N N . LEU A 1 117 ? -0.008 -8.313 -15.287 1.00 84.44 117 LEU A N 1
ATOM 896 C CA . LEU A 1 117 ? -0.699 -9.608 -15.220 1.00 84.44 117 LEU A CA 1
ATOM 897 C C . LEU A 1 117 ? 0.076 -10.632 -14.377 1.00 84.44 117 LEU A C 1
ATOM 899 O O . LEU A 1 117 ? -0.522 -11.361 -13.584 1.00 84.44 117 LEU A O 1
ATOM 903 N N . LYS A 1 118 ? 1.411 -10.635 -14.477 1.00 85.25 118 LYS A N 1
ATOM 904 C CA . LYS A 1 118 ? 2.301 -11.495 -13.674 1.00 85.25 118 LYS A CA 1
ATOM 905 C C . LYS A 1 118 ? 2.312 -11.160 -12.180 1.00 85.25 118 LYS A C 1
ATOM 907 O O . LYS A 1 118 ? 2.745 -11.982 -11.384 1.00 85.25 118 LYS A O 1
ATOM 912 N N . LEU A 1 119 ? 1.846 -9.979 -11.771 1.00 80.38 119 LEU A N 1
ATOM 913 C CA . LEU A 1 119 ? 1.684 -9.655 -10.347 1.00 80.38 119 LEU A CA 1
ATOM 914 C C . LEU A 1 119 ? 0.489 -10.372 -9.709 1.00 80.38 119 LEU A C 1
ATOM 916 O O . LEU A 1 119 ? 0.415 -10.434 -8.48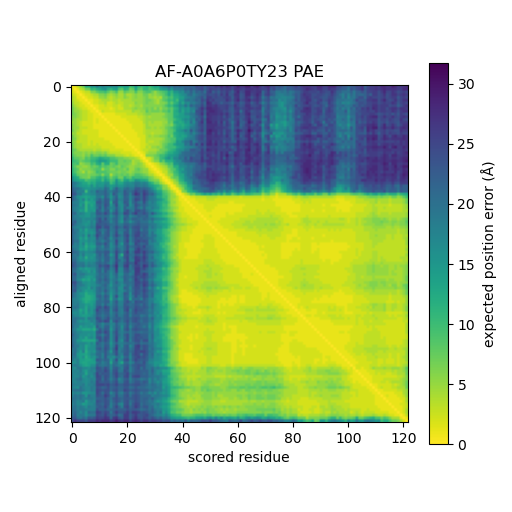5 1.00 80.38 119 LEU A O 1
ATOM 920 N N . PHE A 1 120 ? -0.430 -10.900 -10.521 1.00 76.75 120 PHE A N 1
ATOM 921 C CA . PHE A 1 120 ? -1.673 -11.530 -10.070 1.00 76.75 120 PHE A CA 1
ATOM 922 C C . PHE A 1 120 ? -1.862 -12.962 -10.594 1.00 76.75 120 PHE A C 1
ATOM 924 O O . PHE A 1 120 ? -2.905 -13.558 -10.339 1.00 76.75 120 PHE A O 1
ATOM 931 N N . SER A 1 121 ? -0.873 -13.508 -11.307 1.00 72.75 121 SER A N 1
ATOM 932 C CA . SER A 1 121 ? -0.904 -14.857 -11.887 1.00 72.75 121 SER A CA 1
ATOM 933 C C . SER A 1 121 ? 0.265 -15.676 -11.331 1.00 72.75 121 SER A C 1
ATOM 935 O O . SER A 1 121 ? 1.386 -15.166 -11.315 1.00 72.75 121 SER A O 1
ATOM 937 N N . GLU A 1 122 ? -0.011 -16.898 -10.858 1.00 57.25 122 GLU A N 1
ATOM 938 C CA . GLU A 1 122 ? 0.982 -17.858 -10.330 1.00 57.25 122 GLU A CA 1
ATOM 939 C C . GLU A 1 122 ? 1.899 -18.443 -11.409 1.00 57.25 122 GLU A C 1
ATOM 941 O O . GLU A 1 122 ? 1.403 -18.733 -12.524 1.00 57.25 122 GLU A O 1
#

Radius of gyration: 16.98 Å; Cα contacts (8 Å, |Δi|>4): 129; chains: 1; bounding box: 35×49×37 Å

Secondary structure (DSSP, 8-state):
-PPP-----SSHHHHHHHHHHHHHHHS-PPPPP-SS----EEEEE-B-TTT--B-THHHHHHHHHHHHHHHHTT-EEEEES---SHHHHHHHHHHT-SEEE--HHHHTSS-HHHHHHHTS--